Protein AF-A0A4W3ID65-F1 (afdb_monomer)

InterPro domains:
  IPR000643 Iodothyronine deiodinase [PF00837] (9-124)
  IPR000643 Iodothyronine deiodinase [PTHR11781] (5-124)

Nearest PDB structures (foldseek):
  2e02-assembly1_A  TM=2.165E-01  e=4.910E+00  Saccharomyces cerevisiae
  2dzz-assembly1_A  TM=2.171E-01  e=5.221E+00  Saccharomyces cerevisiae
  2dzy-assembly1_A  TM=2.168E-01  e=9.660E+00  Saccharomyces cerevisiae

Mean predicted aligned error: 6.83 Å

Solvent-accessible surface area (backbone atoms only — not comparable to full-atom values): 7677 Å² total; per-residue (Å²): 112,69,70,58,53,53,49,52,53,51,44,52,51,52,52,50,49,51,54,51,51,26,53,53,45,43,53,37,47,72,77,38,47,72,59,42,50,54,52,51,52,60,54,29,56,78,68,53,53,67,72,42,92,84,62,52,62,82,79,43,58,66,45,68,38,30,71,67,41,50,49,51,53,48,52,51,52,57,58,57,64,70,69,72,81,55,92,98,51,86,76,79,75,49,80,43,70,51,97,86,73,45,82,44,44,55,63,76,73,54,60,86,90,51,86,78,86,85,85,87,86,70,99,118

Sequence (124 aa):
MWRRVVVYMQTVLLLVCICVRVAVGRVMLTLFPATTRRLELRNGLKTTMTLNPRFRFEDWGPSMFSLSSLRAVTTSIIANSGDRAFPGQPAPDTTLIDLDNTAHTIRSFIRGSRPLVLSFGSCT

Organism: Callorhinchus milii (NCBI:txid7868)

Structure (mmCIF, N/CA/C/O backbone):
data_AF-A0A4W3ID65-F1
#
_entry.id   AF-A0A4W3ID65-F1
#
loop_
_atom_site.group_PDB
_atom_site.id
_atom_site.type_symbol
_atom_site.label_atom_id
_atom_site.label_alt_id
_atom_site.label_comp_id
_atom_site.label_asym_id
_atom_site.label_entity_id
_atom_site.label_seq_id
_atom_site.pdbx_PDB_ins_code
_atom_site.Cartn_x
_atom_site.Cartn_y
_atom_site.Cartn_z
_atom_site.occupancy
_atom_site.B_iso_or_equiv
_atom_site.auth_seq_id
_atom_site.auth_comp_id
_atom_site.auth_asym_id
_atom_site.auth_atom_id
_atom_site.pdbx_PDB_model_num
ATOM 1 N N . MET A 1 1 ? -23.276 -7.686 6.437 1.00 69.12 1 MET A N 1
ATOM 2 C CA . MET A 1 1 ? -22.833 -8.773 5.533 1.00 69.12 1 MET A CA 1
ATOM 3 C C . MET A 1 1 ? -22.500 -8.272 4.126 1.00 69.12 1 MET A C 1
ATOM 5 O O . MET A 1 1 ? -21.342 -8.363 3.747 1.00 69.12 1 MET A O 1
ATOM 9 N N . TRP A 1 2 ? -23.439 -7.647 3.401 1.00 82.88 2 TRP A N 1
ATOM 10 C CA . TRP A 1 2 ? -23.227 -7.144 2.027 1.00 82.88 2 TRP A CA 1
ATOM 11 C C . TRP A 1 2 ? -21.979 -6.260 1.843 1.00 82.88 2 TRP A C 1
ATOM 13 O O . TRP A 1 2 ? -21.173 -6.498 0.952 1.00 82.88 2 TRP A O 1
ATOM 23 N N . ARG A 1 3 ? -21.750 -5.296 2.747 1.00 84.75 3 ARG A N 1
ATOM 24 C CA . ARG A 1 3 ? -20.586 -4.392 2.674 1.00 84.75 3 ARG A CA 1
ATOM 25 C C . ARG A 1 3 ? -19.231 -5.116 2.725 1.00 84.75 3 ARG A C 1
ATOM 27 O O . ARG A 1 3 ? -18.305 -4.688 2.051 1.00 84.75 3 ARG A O 1
ATOM 34 N N . ARG A 1 4 ? -19.122 -6.221 3.475 1.00 82.88 4 ARG A N 1
ATOM 35 C CA . ARG A 1 4 ? -17.897 -7.041 3.529 1.00 82.88 4 ARG A CA 1
ATOM 36 C C . ARG A 1 4 ? -17.676 -7.790 2.220 1.00 82.88 4 ARG A C 1
ATOM 38 O O . ARG A 1 4 ? -16.573 -7.766 1.697 1.00 82.88 4 ARG A O 1
ATOM 45 N N . VAL A 1 5 ? -18.734 -8.389 1.670 1.00 87.56 5 VAL A N 1
ATOM 46 C CA . VAL A 1 5 ? -18.677 -9.086 0.374 1.00 87.56 5 VAL A CA 1
ATOM 47 C C . VAL A 1 5 ? -18.205 -8.137 -0.725 1.00 87.56 5 VAL A C 1
ATOM 49 O O . VAL A 1 5 ? -17.316 -8.492 -1.489 1.00 87.56 5 VAL A O 1
ATOM 52 N N . VAL A 1 6 ? -18.723 -6.905 -0.755 1.00 90.00 6 VAL A N 1
ATOM 53 C CA . VAL A 1 6 ? -18.279 -5.881 -1.713 1.00 90.00 6 VAL A CA 1
ATOM 54 C C . VAL A 1 6 ? -16.789 -5.569 -1.557 1.00 90.00 6 VAL A C 1
ATOM 56 O O . VAL A 1 6 ? -16.089 -5.512 -2.563 1.00 90.00 6 VAL A O 1
ATOM 59 N N . VAL A 1 7 ? -16.282 -5.412 -0.328 1.00 89.69 7 VAL A N 1
ATOM 60 C CA . VAL A 1 7 ? -14.846 -5.173 -0.101 1.00 89.69 7 VAL A CA 1
ATOM 61 C C . VAL A 1 7 ? -14.006 -6.351 -0.579 1.00 89.69 7 VAL A C 1
ATOM 63 O O . VAL A 1 7 ? -13.056 -6.131 -1.317 1.00 89.69 7 VAL A O 1
ATOM 66 N N . TYR A 1 8 ? -14.379 -7.591 -0.254 1.00 90.25 8 TYR A N 1
ATOM 67 C CA . TYR A 1 8 ? -13.634 -8.761 -0.726 1.00 90.25 8 TYR A CA 1
ATOM 68 C C . TYR A 1 8 ? -13.663 -8.897 -2.252 1.00 90.25 8 TYR A C 1
ATOM 70 O O . TYR A 1 8 ? -12.627 -9.163 -2.854 1.00 90.25 8 TYR A O 1
ATOM 78 N N . MET A 1 9 ? -14.806 -8.642 -2.897 1.00 93.44 9 MET A N 1
ATOM 79 C CA . MET A 1 9 ? -14.908 -8.622 -4.361 1.00 93.44 9 MET A CA 1
ATOM 80 C C . MET A 1 9 ? -14.019 -7.535 -4.976 1.00 93.44 9 MET A C 1
ATOM 82 O O . MET A 1 9 ? -13.330 -7.791 -5.961 1.00 93.44 9 MET A O 1
ATOM 86 N N . GLN A 1 10 ? -13.982 -6.339 -4.379 1.00 93.00 10 GLN A N 1
ATOM 87 C CA . GLN A 1 10 ? -13.073 -5.267 -4.793 1.00 93.00 10 GLN A CA 1
ATOM 88 C C . GLN A 1 10 ? -11.607 -5.670 -4.617 1.00 93.00 10 GLN A C 1
ATOM 90 O O . GLN A 1 1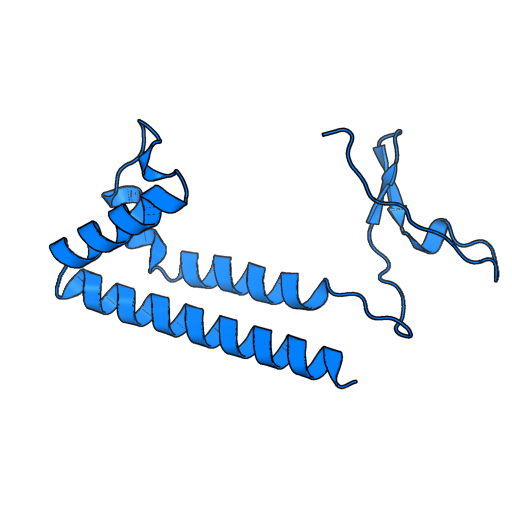0 ? -10.807 -5.449 -5.520 1.00 93.00 10 GLN A O 1
ATOM 95 N N . THR A 1 11 ? -11.248 -6.292 -3.493 1.00 93.81 11 THR A N 1
ATOM 96 C CA . THR A 1 11 ? -9.893 -6.790 -3.239 1.00 93.81 11 THR A CA 1
ATOM 97 C C . THR A 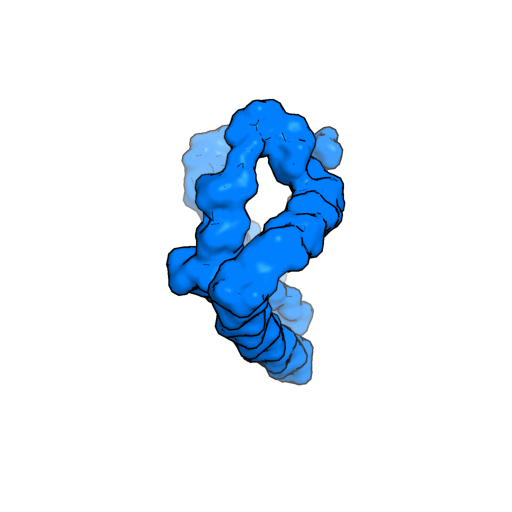1 11 ? -9.486 -7.824 -4.282 1.00 93.81 11 THR A C 1
ATOM 99 O O . THR A 1 11 ? -8.432 -7.675 -4.892 1.00 93.81 11 THR A O 1
ATOM 102 N N . VAL A 1 12 ? -10.329 -8.825 -4.557 1.00 95.38 12 VAL A N 1
ATOM 103 C CA . VAL A 1 12 ? -10.065 -9.839 -5.591 1.00 95.38 12 VAL A CA 1
ATOM 104 C C . VAL A 1 12 ? -9.904 -9.190 -6.965 1.00 95.38 12 VAL A C 1
ATOM 106 O O . VAL A 1 12 ? -8.946 -9.494 -7.671 1.00 95.38 12 VAL A O 1
ATOM 109 N N . LEU A 1 13 ? -10.778 -8.248 -7.330 1.00 96.44 13 LEU A N 1
ATOM 110 C CA . LEU A 1 13 ? -10.665 -7.516 -8.590 1.00 96.44 13 LEU A CA 1
ATOM 111 C C . LEU A 1 13 ? -9.336 -6.750 -8.688 1.00 96.44 13 LEU A C 1
ATOM 113 O O . LEU A 1 13 ? -8.666 -6.820 -9.714 1.00 96.44 13 LEU A O 1
ATOM 117 N N . LEU A 1 14 ? -8.921 -6.054 -7.625 1.00 95.75 14 LEU A N 1
ATOM 118 C CA . LEU A 1 14 ? -7.643 -5.338 -7.585 1.00 95.75 14 LEU A CA 1
ATOM 119 C C . LEU A 1 14 ? -6.445 -6.288 -7.718 1.00 95.75 14 LEU A C 1
ATOM 121 O O . LEU A 1 14 ? -5.497 -5.963 -8.433 1.00 95.75 14 LEU A O 1
ATOM 125 N N . LEU A 1 15 ? -6.505 -7.464 -7.083 1.00 96.06 15 LEU A N 1
ATOM 126 C CA . LEU A 1 15 ? -5.488 -8.510 -7.209 1.00 96.06 15 LEU A CA 1
ATOM 127 C C . LEU A 1 15 ? -5.383 -9.032 -8.649 1.00 96.06 15 LEU A C 1
ATOM 129 O O . LEU A 1 15 ? -4.285 -9.157 -9.189 1.00 96.06 15 LEU A O 1
ATOM 133 N N . VAL A 1 16 ? -6.514 -9.271 -9.315 1.00 97.00 16 VAL A N 1
ATOM 134 C CA . VAL A 1 16 ? -6.525 -9.661 -10.733 1.00 97.00 16 VAL A CA 1
ATOM 135 C C . VAL A 1 16 ? -5.943 -8.545 -11.604 1.00 97.00 16 VAL A C 1
ATOM 137 O O . VAL A 1 16 ? -5.065 -8.799 -12.429 1.00 97.00 16 VAL A O 1
ATOM 140 N N . CYS A 1 17 ? -6.363 -7.297 -11.388 1.00 96.19 17 CYS A N 1
ATOM 141 C CA . CYS A 1 17 ? -5.874 -6.142 -12.139 1.00 96.19 17 CYS A CA 1
ATOM 142 C C . CYS A 1 17 ? -4.357 -5.955 -12.016 1.00 96.19 17 CYS A C 1
ATOM 144 O O . CYS A 1 17 ? -3.704 -5.671 -13.023 1.00 96.19 17 CYS A O 1
ATOM 146 N N . ILE A 1 18 ? -3.771 -6.123 -10.823 1.00 95.25 18 ILE A N 1
ATOM 147 C CA . ILE A 1 18 ? -2.318 -5.979 -10.658 1.00 95.25 18 ILE A CA 1
ATOM 148 C C . ILE A 1 18 ? -1.554 -7.121 -11.339 1.00 95.25 18 ILE A C 1
ATOM 150 O O . ILE A 1 18 ? -0.553 -6.854 -12.005 1.00 95.25 18 ILE A O 1
ATOM 154 N N . CYS A 1 19 ? -2.053 -8.360 -11.272 1.00 95.56 19 CYS A N 1
ATOM 155 C CA . CYS A 1 19 ? -1.475 -9.493 -11.998 1.00 95.56 19 CYS A CA 1
ATOM 156 C C . CYS A 1 19 ? -1.479 -9.249 -13.513 1.00 95.56 19 CYS A C 1
ATOM 158 O O . CYS A 1 19 ? -0.443 -9.385 -14.168 1.00 95.56 19 CYS A O 1
ATOM 160 N N . VAL A 1 20 ? -2.620 -8.819 -14.064 1.00 96.31 20 VAL A N 1
ATOM 161 C CA . VAL A 1 20 ? -2.757 -8.487 -15.490 1.00 96.31 20 VAL A CA 1
ATOM 162 C C . VAL A 1 20 ? -1.828 -7.335 -15.871 1.00 96.31 20 VAL A C 1
ATOM 164 O O . VAL A 1 20 ? -1.108 -7.439 -16.862 1.00 96.31 20 VAL A O 1
ATOM 167 N N . ARG A 1 21 ? -1.776 -6.258 -15.075 1.00 92.56 21 ARG A N 1
ATOM 168 C CA . ARG A 1 21 ? -0.889 -5.109 -15.321 1.00 92.56 21 ARG A CA 1
ATOM 169 C C . ARG A 1 21 ? 0.578 -5.534 -15.393 1.00 92.56 21 ARG A C 1
ATOM 171 O O . ARG A 1 21 ? 1.294 -5.084 -16.283 1.00 92.56 21 ARG A O 1
ATOM 178 N N . VAL A 1 22 ? 1.024 -6.385 -14.471 1.00 93.81 22 VAL A N 1
ATOM 179 C CA . VAL A 1 22 ? 2.404 -6.886 -14.433 1.00 93.81 22 VAL A CA 1
ATOM 180 C C . VAL A 1 22 ? 2.707 -7.759 -15.651 1.00 93.81 22 VAL A C 1
ATOM 182 O O . VAL A 1 22 ? 3.729 -7.548 -16.303 1.00 93.81 22 VAL A O 1
ATOM 185 N N . ALA A 1 23 ? 1.806 -8.679 -16.010 1.00 94.31 23 ALA A N 1
ATOM 186 C CA . ALA A 1 23 ? 1.971 -9.547 -17.174 1.00 94.31 23 ALA A CA 1
ATOM 187 C C . ALA A 1 23 ? 2.007 -8.754 -18.492 1.00 94.31 23 ALA A C 1
ATOM 189 O O . ALA A 1 23 ? 2.953 -8.881 -19.270 1.00 94.31 23 ALA A O 1
ATOM 190 N N . VAL A 1 24 ? 1.021 -7.880 -18.719 1.00 93.69 24 VAL A N 1
ATOM 191 C CA . VAL A 1 24 ? 0.944 -7.031 -19.919 1.00 93.69 24 VAL A CA 1
ATOM 192 C C . VAL A 1 24 ? 2.140 -6.089 -19.993 1.00 93.69 24 VAL A C 1
ATOM 194 O O . VAL A 1 24 ? 2.753 -5.956 -21.049 1.00 93.69 24 VAL A O 1
ATOM 197 N N . GLY A 1 25 ? 2.516 -5.469 -18.874 1.00 92.00 25 GLY A N 1
ATOM 198 C CA . GLY A 1 25 ? 3.673 -4.583 -18.816 1.00 92.00 25 GLY A CA 1
ATOM 199 C C . GLY A 1 25 ? 4.984 -5.298 -19.134 1.00 92.00 25 GLY A C 1
ATOM 200 O O . GLY A 1 25 ? 5.805 -4.751 -19.867 1.00 92.00 25 GLY A O 1
ATOM 201 N N . ARG A 1 26 ? 5.159 -6.546 -18.674 1.00 92.31 26 ARG A N 1
ATOM 202 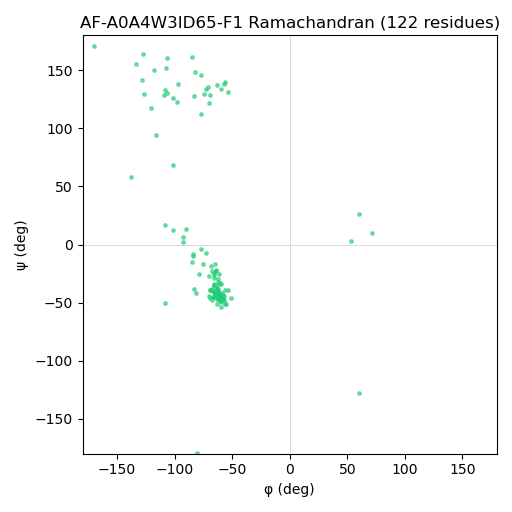C CA . ARG 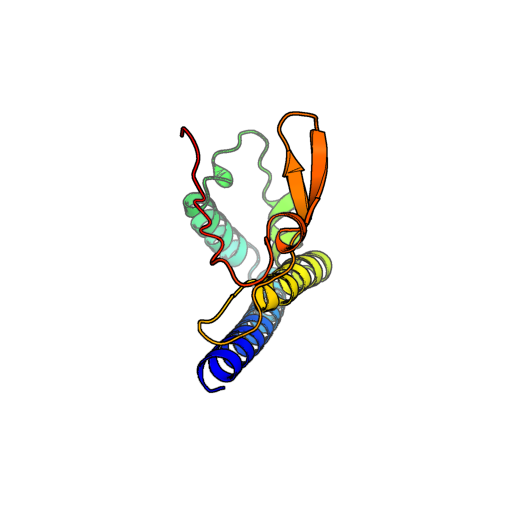A 1 26 ? 6.310 -7.383 -19.048 1.00 92.31 26 ARG A CA 1
ATOM 203 C C . ARG A 1 26 ? 6.359 -7.667 -20.543 1.00 92.31 26 ARG A C 1
ATOM 205 O O . ARG A 1 26 ? 7.411 -7.474 -21.139 1.00 92.31 26 ARG A O 1
ATOM 212 N N . VAL A 1 27 ? 5.239 -8.073 -21.140 1.00 93.75 27 VAL A N 1
ATOM 213 C CA . VAL A 1 27 ? 5.148 -8.340 -22.585 1.00 93.75 27 VAL A CA 1
ATOM 214 C C . VAL A 1 27 ? 5.392 -7.070 -23.403 1.00 93.75 27 VAL A C 1
ATOM 216 O O . VAL A 1 27 ? 6.108 -7.092 -24.398 1.00 93.75 27 VAL A O 1
ATOM 219 N N . MET A 1 28 ? 4.846 -5.928 -22.985 1.00 91.50 28 MET A N 1
ATOM 220 C CA . MET A 1 28 ? 5.093 -4.668 -23.685 1.00 91.50 28 MET A CA 1
ATOM 221 C C . MET A 1 28 ? 6.549 -4.215 -23.563 1.00 91.50 28 MET A C 1
ATOM 223 O O . MET A 1 28 ? 7.109 -3.732 -24.542 1.00 91.50 28 MET A O 1
ATOM 227 N N . LEU A 1 29 ? 7.181 -4.402 -22.402 1.00 90.06 29 LEU A N 1
ATOM 228 C CA . LEU A 1 29 ? 8.581 -4.035 -22.201 1.00 90.06 29 LEU A CA 1
ATOM 229 C C . LEU A 1 29 ? 9.534 -4.888 -23.054 1.00 90.06 29 LEU A C 1
ATOM 231 O O . LEU A 1 29 ? 10.582 -4.386 -23.450 1.00 90.06 29 LEU A O 1
ATOM 235 N N . THR A 1 30 ? 9.172 -6.136 -23.375 1.00 89.31 30 THR A N 1
ATOM 236 C CA . THR A 1 30 ? 9.956 -6.990 -24.281 1.00 89.31 30 THR A CA 1
ATOM 237 C C . THR A 1 30 ? 9.693 -6.693 -25.758 1.00 89.31 30 THR A C 1
ATOM 239 O O . THR A 1 30 ? 10.644 -6.649 -26.532 1.00 89.31 30 THR A O 1
ATOM 242 N N . LEU A 1 31 ? 8.437 -6.470 -26.159 1.00 94.12 31 LEU A N 1
ATOM 243 C CA . LEU A 1 31 ? 8.070 -6.258 -27.568 1.00 94.12 31 LEU A CA 1
ATOM 244 C C . LEU A 1 31 ? 8.275 -4.812 -28.046 1.00 94.12 31 LEU A C 1
ATOM 246 O O . LEU A 1 31 ? 8.680 -4.583 -29.182 1.00 94.12 31 LEU A O 1
ATOM 250 N N . PHE A 1 32 ? 7.987 -3.826 -27.192 1.00 93.94 32 PHE A N 1
ATOM 251 C CA . PHE A 1 32 ? 7.951 -2.402 -27.542 1.00 93.94 32 PHE A CA 1
ATOM 252 C C . PHE A 1 32 ? 8.609 -1.517 -26.463 1.00 93.94 32 PHE A C 1
ATOM 254 O O . PHE A 1 32 ? 7.976 -0.583 -25.953 1.00 93.94 32 PHE A O 1
ATOM 261 N N . PRO A 1 33 ? 9.895 -1.741 -26.129 1.00 89.69 33 PRO A N 1
ATOM 262 C CA . PRO A 1 33 ? 10.556 -1.100 -24.988 1.00 89.69 33 PRO A CA 1
ATOM 263 C C . PRO A 1 33 ? 10.514 0.435 -25.031 1.00 89.69 33 PRO A C 1
ATOM 265 O O . PRO A 1 33 ? 10.288 1.083 -24.007 1.00 89.69 33 PRO A O 1
ATOM 268 N N . ALA A 1 34 ? 10.678 1.036 -26.215 1.00 91.56 34 ALA A N 1
ATOM 269 C CA . ALA A 1 34 ? 10.644 2.490 -26.389 1.00 91.56 34 ALA A CA 1
ATOM 270 C C . ALA A 1 34 ? 9.258 3.087 -26.079 1.00 91.56 34 ALA A C 1
ATOM 272 O O . ALA A 1 34 ? 9.147 4.113 -25.400 1.00 91.56 34 ALA A O 1
ATOM 273 N N . THR A 1 35 ? 8.194 2.421 -26.529 1.00 90.88 35 THR A N 1
ATOM 274 C CA . THR A 1 35 ? 6.810 2.852 -26.302 1.00 90.88 35 THR A CA 1
ATOM 275 C C . THR A 1 35 ? 6.430 2.701 -24.835 1.00 90.88 35 THR A C 1
ATOM 277 O O . THR A 1 35 ? 5.903 3.642 -24.238 1.00 90.88 35 THR A O 1
ATOM 280 N N . THR A 1 36 ? 6.754 1.560 -24.222 1.00 90.06 36 THR A N 1
ATOM 281 C CA . THR A 1 36 ? 6.498 1.309 -22.797 1.00 90.06 36 THR A CA 1
ATOM 282 C C . THR A 1 36 ? 7.212 2.326 -21.921 1.00 90.06 36 THR A C 1
ATOM 284 O O . THR A 1 36 ? 6.589 2.914 -21.039 1.00 90.06 36 THR A O 1
ATOM 287 N N . ARG A 1 37 ? 8.487 2.616 -22.211 1.00 90.50 37 ARG A N 1
ATOM 288 C CA . ARG A 1 37 ? 9.251 3.654 -21.511 1.00 90.50 37 ARG A CA 1
ATOM 289 C C . ARG A 1 37 ? 8.567 5.013 -21.590 1.00 90.50 37 ARG A C 1
ATOM 291 O O . ARG A 1 37 ? 8.399 5.672 -20.568 1.00 90.50 37 ARG A O 1
ATOM 298 N N . ARG A 1 38 ? 8.133 5.430 -22.782 1.00 90.69 38 ARG A N 1
ATOM 299 C CA . ARG A 1 38 ? 7.446 6.716 -22.973 1.00 90.69 38 ARG A CA 1
ATOM 300 C C . ARG A 1 38 ? 6.139 6.796 -22.180 1.00 90.69 38 ARG A C 1
ATOM 302 O O . ARG A 1 38 ? 5.860 7.832 -21.577 1.00 90.69 38 ARG A O 1
ATOM 309 N N . LEU A 1 39 ? 5.345 5.725 -22.175 1.00 88.94 39 LEU A N 1
ATOM 310 C CA . LEU A 1 39 ? 4.077 5.667 -21.443 1.00 88.94 39 LEU A CA 1
ATOM 311 C C . LEU A 1 39 ? 4.288 5.704 -19.926 1.00 88.94 39 LEU A C 1
ATOM 313 O O . LEU A 1 39 ? 3.623 6.478 -19.239 1.00 88.94 39 LEU A O 1
ATOM 317 N N . GLU A 1 40 ? 5.237 4.928 -19.407 1.00 87.62 40 GLU A N 1
ATOM 318 C CA . GLU A 1 40 ? 5.535 4.895 -17.974 1.00 87.62 40 GLU A CA 1
ATOM 319 C C . GLU A 1 40 ? 6.133 6.215 -17.477 1.00 87.62 40 GLU A C 1
ATOM 321 O O . GLU A 1 40 ? 5.713 6.717 -16.439 1.00 87.62 40 GLU A O 1
ATOM 326 N N . LEU A 1 41 ? 7.020 6.855 -18.247 1.00 88.81 41 LEU A N 1
ATOM 327 C CA . LEU A 1 41 ? 7.516 8.198 -17.921 1.00 88.81 41 LEU A CA 1
ATOM 328 C C . LEU A 1 41 ? 6.385 9.233 -17.900 1.00 88.81 41 LEU A C 1
ATOM 330 O O . LEU A 1 41 ? 6.315 10.060 -16.993 1.00 88.81 41 LEU A O 1
ATOM 334 N N . ARG A 1 42 ? 5.452 9.159 -18.858 1.00 89.06 42 ARG A N 1
ATOM 335 C CA . ARG A 1 42 ? 4.277 10.040 -18.874 1.00 89.06 42 ARG A CA 1
ATOM 336 C C . ARG A 1 42 ? 3.378 9.815 -17.658 1.00 89.06 42 ARG A C 1
ATOM 338 O O . ARG A 1 42 ? 2.826 10.775 -17.127 1.00 89.06 42 ARG A O 1
ATOM 345 N N . ASN A 1 43 ? 3.228 8.570 -17.215 1.00 85.00 43 ASN A N 1
ATOM 346 C CA . ASN A 1 43 ? 2.495 8.252 -15.992 1.00 85.00 43 ASN A CA 1
ATOM 347 C C . ASN A 1 43 ? 3.235 8.739 -14.738 1.00 85.00 43 ASN A C 1
ATOM 349 O O . ASN A 1 43 ? 2.593 9.278 -13.841 1.00 85.00 43 ASN A O 1
ATOM 353 N N . GLY A 1 44 ? 4.564 8.626 -14.700 1.00 83.50 44 GLY A N 1
ATOM 354 C CA . GLY A 1 44 ? 5.405 9.082 -13.590 1.00 83.50 44 GLY A CA 1
ATOM 355 C C . GLY A 1 44 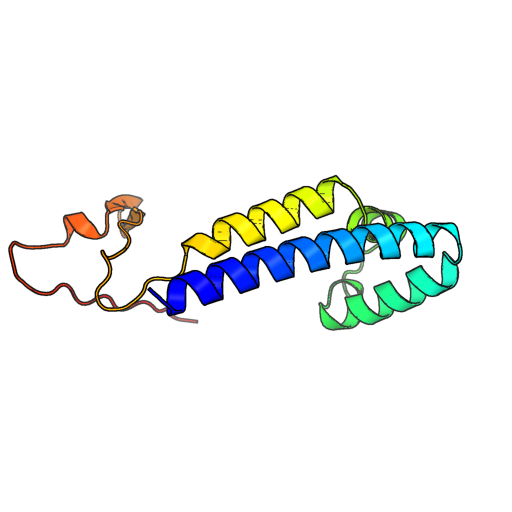? 5.388 10.599 -13.360 1.00 83.50 44 GLY A C 1
ATOM 356 O O . GLY A 1 44 ? 5.601 11.045 -12.235 1.00 83.50 44 GLY A O 1
ATOM 357 N N . LEU A 1 45 ? 5.043 11.396 -14.380 1.00 86.06 45 LEU A N 1
ATOM 358 C CA . LEU A 1 45 ? 4.799 12.836 -14.211 1.00 86.06 45 LEU A CA 1
ATOM 359 C C . LEU A 1 45 ? 3.614 13.117 -13.278 1.00 86.06 45 LEU A C 1
ATOM 361 O O . LEU A 1 45 ? 3.634 14.104 -12.548 1.00 86.06 45 LEU A O 1
ATOM 365 N N . LYS A 1 46 ? 2.600 12.239 -13.255 1.00 86.62 46 LYS A N 1
ATOM 366 C CA . LYS A 1 46 ? 1.435 12.387 -12.364 1.00 86.62 46 LYS A CA 1
ATOM 367 C C . LYS A 1 46 ? 1.789 12.156 -10.899 1.00 86.62 46 LYS A C 1
ATOM 369 O O . LYS A 1 46 ? 1.114 12.681 -10.025 1.00 86.62 46 LYS A O 1
ATOM 374 N N . THR A 1 47 ? 2.820 11.358 -10.634 1.00 79.81 47 THR A N 1
ATOM 375 C CA . THR A 1 47 ? 3.261 10.997 -9.281 1.00 79.81 47 THR A CA 1
ATOM 376 C C . THR A 1 47 ? 4.481 11.797 -8.834 1.00 79.81 47 THR A C 1
ATOM 378 O O . THR A 1 47 ? 5.134 11.381 -7.885 1.00 79.81 47 THR A O 1
ATOM 381 N N . THR A 1 48 ? 4.830 12.871 -9.564 1.00 83.25 48 THR A N 1
ATOM 382 C CA . THR A 1 48 ? 6.021 13.736 -9.387 1.00 83.25 48 THR A CA 1
ATOM 383 C C . THR A 1 48 ? 7.371 13.012 -9.350 1.00 83.25 48 THR A C 1
ATOM 385 O O . THR A 1 48 ? 8.419 13.639 -9.240 1.00 83.25 48 THR A O 1
ATOM 388 N N . MET A 1 49 ? 7.385 11.696 -9.531 1.00 81.62 49 MET A N 1
ATOM 389 C CA . MET A 1 49 ? 8.566 10.857 -9.386 1.00 81.62 49 MET A CA 1
ATOM 390 C C . MET A 1 49 ? 9.624 11.166 -10.450 1.00 81.62 49 MET A C 1
ATOM 392 O O . MET A 1 49 ? 10.817 11.144 -10.162 1.00 81.62 49 MET A O 1
ATOM 396 N N . THR A 1 50 ? 9.196 11.524 -11.662 1.00 81.94 50 THR A N 1
ATOM 397 C CA . THR A 1 50 ? 10.098 11.943 -12.747 1.00 81.94 50 THR A CA 1
ATOM 398 C C . THR A 1 50 ? 10.697 13.335 -12.536 1.00 81.94 50 THR A C 1
ATOM 400 O O . THR A 1 50 ? 11.548 13.738 -13.320 1.00 81.94 50 THR A O 1
ATOM 403 N N . LEU A 1 51 ? 10.261 14.080 -11.510 1.00 84.56 51 LEU A N 1
ATOM 404 C CA . LEU A 1 51 ? 10.869 15.358 -11.119 1.00 84.56 51 LEU A CA 1
ATOM 405 C C . LEU A 1 51 ? 12.086 15.166 -10.203 1.00 84.56 51 LEU A C 1
ATOM 407 O O . LEU A 1 51 ? 12.805 16.125 -9.934 1.00 84.56 51 LEU A O 1
ATOM 411 N N . ASN A 1 52 ? 12.333 13.948 -9.711 1.00 86.25 52 ASN A N 1
ATOM 412 C CA . ASN A 1 52 ? 13.498 13.665 -8.883 1.00 86.25 52 ASN A CA 1
ATOM 413 C C . ASN A 1 52 ? 14.782 13.728 -9.740 1.00 86.25 52 ASN A C 1
ATOM 415 O O . ASN A 1 52 ? 14.920 12.937 -10.673 1.00 86.25 52 ASN A O 1
ATOM 419 N N . PRO A 1 53 ? 15.763 14.592 -9.415 1.00 86.12 53 PRO A N 1
ATOM 420 C CA . PRO A 1 53 ? 16.997 14.733 -10.195 1.00 86.12 53 PRO A CA 1
ATOM 421 C C . PRO A 1 53 ? 17.884 13.478 -10.190 1.00 86.12 53 PRO A C 1
ATOM 423 O O . PRO A 1 53 ? 18.757 13.341 -11.041 1.00 86.12 53 PRO A O 1
ATOM 426 N N . ARG A 1 54 ? 17.670 12.544 -9.253 1.00 88.06 54 ARG A N 1
ATOM 427 C CA . ARG A 1 54 ? 18.352 11.238 -9.211 1.00 88.06 54 ARG A CA 1
ATOM 428 C C . ARG A 1 54 ? 17.574 10.128 -9.923 1.00 88.06 54 ARG A C 1
ATOM 430 O O . ARG A 1 54 ? 17.991 8.975 -9.880 1.00 88.06 54 ARG A O 1
ATOM 437 N N . PHE A 1 55 ? 16.431 10.440 -10.531 1.00 88.12 55 PHE A N 1
ATOM 438 C CA . PHE A 1 55 ? 15.596 9.445 -11.190 1.00 88.12 55 PHE A CA 1
ATOM 439 C C . PHE A 1 55 ? 16.268 8.900 -12.455 1.00 88.12 55 PHE A C 1
ATOM 441 O O . PHE A 1 55 ? 16.646 9.649 -13.355 1.00 88.12 55 PHE A O 1
ATOM 448 N N . ARG A 1 56 ? 16.344 7.571 -12.551 1.00 87.94 56 ARG A N 1
ATOM 449 C CA . ARG A 1 56 ? 16.758 6.848 -13.755 1.00 87.94 56 ARG A CA 1
ATOM 450 C C . ARG A 1 56 ? 15.690 5.825 -14.102 1.00 87.94 56 ARG A C 1
ATOM 452 O O . ARG A 1 56 ? 15.255 5.052 -13.251 1.00 87.94 56 ARG A O 1
ATOM 459 N N . PHE A 1 57 ? 15.254 5.822 -15.360 1.00 85.44 57 PHE A N 1
ATOM 460 C CA . PHE A 1 57 ? 14.199 4.909 -15.796 1.00 85.44 57 PHE A CA 1
ATOM 461 C C . PHE A 1 57 ? 14.655 3.450 -15.723 1.00 85.44 57 PHE A C 1
ATOM 463 O O . PHE A 1 57 ? 13.854 2.579 -15.417 1.00 85.44 57 PHE A O 1
ATOM 470 N N . GLU A 1 58 ? 15.926 3.179 -15.995 1.00 86.75 58 GLU A N 1
ATOM 471 C CA . GLU A 1 58 ? 16.501 1.835 -16.008 1.00 86.75 58 GLU A CA 1
ATOM 472 C C . GLU A 1 58 ? 16.437 1.168 -14.627 1.00 86.75 58 GLU A C 1
ATOM 474 O O . GLU A 1 58 ? 16.167 -0.029 -14.544 1.00 86.75 58 GLU A O 1
ATOM 479 N N . ASP A 1 59 ? 16.583 1.956 -13.560 1.00 84.00 59 ASP A N 1
ATOM 480 C CA . ASP A 1 59 ? 16.534 1.472 -12.177 1.00 84.00 59 ASP A CA 1
ATOM 481 C C . ASP A 1 59 ? 15.087 1.245 -11.700 1.00 84.00 59 ASP A C 1
ATOM 483 O O . ASP A 1 59 ? 14.826 0.425 -10.820 1.00 84.00 59 ASP A O 1
ATOM 487 N N . TRP A 1 60 ? 14.119 1.951 -12.296 1.00 83.50 60 TRP A N 1
ATOM 488 C CA . TRP A 1 60 ? 12.728 1.968 -11.841 1.00 83.50 60 TRP A CA 1
ATOM 489 C C . TRP A 1 60 ? 11.751 1.215 -12.759 1.00 83.50 60 TRP A C 1
ATOM 491 O O . TRP A 1 60 ? 10.986 0.369 -12.298 1.00 83.50 60 TRP A O 1
ATOM 501 N N . GLY A 1 61 ? 11.755 1.483 -14.063 1.00 83.06 61 GLY A N 1
ATOM 502 C CA . GLY A 1 61 ? 10.765 0.995 -15.031 1.00 83.06 61 GLY A CA 1
ATOM 503 C C . GLY A 1 61 ? 10.631 -0.533 -15.071 1.00 83.06 61 GLY A C 1
ATOM 504 O O . GLY A 1 61 ? 9.522 -1.044 -14.906 1.00 83.06 61 GLY A O 1
ATOM 505 N N . PRO A 1 62 ? 11.732 -1.298 -15.208 1.00 83.25 62 PRO A N 1
ATOM 506 C CA . PRO A 1 62 ? 11.691 -2.761 -15.141 1.00 83.25 62 P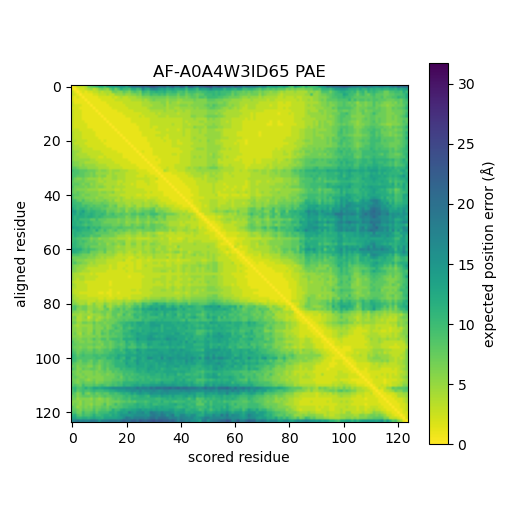RO A CA 1
ATOM 507 C C . PRO A 1 62 ? 11.212 -3.298 -13.784 1.00 83.25 62 PRO A C 1
ATOM 509 O O . PRO A 1 62 ? 10.596 -4.371 -13.718 1.00 83.25 62 PRO A O 1
ATOM 512 N N . SER A 1 63 ? 11.465 -2.552 -12.700 1.00 86.19 63 SER A N 1
ATOM 513 C CA . SER A 1 63 ? 11.016 -2.926 -11.359 1.00 86.19 63 SER A CA 1
ATOM 514 C C . SER A 1 63 ? 9.489 -2.888 -11.258 1.00 86.19 63 SER A C 1
ATOM 516 O O . SER A 1 63 ? 8.916 -3.796 -10.663 1.00 86.19 63 SER A O 1
ATOM 518 N N . MET A 1 64 ? 8.796 -1.956 -11.923 1.00 85.25 64 MET A N 1
ATOM 519 C CA . MET A 1 64 ? 7.329 -1.809 -11.853 1.00 85.25 64 MET A CA 1
ATOM 520 C C . MET A 1 64 ? 6.548 -3.031 -12.342 1.00 85.25 64 MET A C 1
ATOM 522 O O . MET A 1 64 ? 5.425 -3.268 -11.901 1.00 85.25 64 MET A O 1
ATOM 526 N N . PHE A 1 65 ? 7.150 -3.830 -13.221 1.00 90.56 65 PHE A N 1
ATOM 527 C CA . PHE A 1 65 ? 6.548 -5.049 -13.756 1.00 90.56 65 PHE A CA 1
ATOM 528 C C . PHE A 1 65 ? 7.211 -6.316 -13.210 1.00 90.56 65 PHE A C 1
ATOM 530 O O . PHE A 1 65 ? 7.104 -7.382 -13.802 1.00 90.56 65 PHE A O 1
ATOM 537 N N . SER A 1 66 ? 7.972 -6.231 -12.123 1.00 91.06 66 SER A N 1
ATOM 538 C CA . SER A 1 66 ? 8.639 -7.386 -11.515 1.00 91.06 66 SER A CA 1
ATOM 539 C C . SER A 1 66 ? 7.749 -8.168 -10.550 1.00 91.06 66 SER A C 1
ATOM 541 O O . SER A 1 66 ? 6.755 -7.660 -10.031 1.00 91.06 66 SER A O 1
ATOM 543 N N . LEU A 1 67 ? 8.153 -9.410 -10.268 1.00 92.25 67 LEU A N 1
ATOM 544 C CA . LEU A 1 67 ? 7.544 -10.237 -9.224 1.00 92.25 67 LEU A CA 1
ATOM 545 C C . LEU A 1 67 ? 7.676 -9.596 -7.835 1.00 92.25 67 LEU A C 1
ATOM 547 O O . LEU A 1 67 ? 6.766 -9.734 -7.021 1.00 92.25 67 LEU A O 1
ATOM 551 N N . SER A 1 68 ? 8.767 -8.872 -7.563 1.00 91.31 68 SER A N 1
ATOM 552 C CA . SER A 1 68 ? 8.928 -8.143 -6.301 1.00 91.31 68 SER A CA 1
ATOM 553 C C . SER A 1 68 ? 7.900 -7.020 -6.172 1.00 91.31 68 SER A C 1
ATOM 555 O O . SER A 1 68 ? 7.260 -6.915 -5.127 1.00 91.31 68 SER A O 1
ATOM 557 N N . SER A 1 69 ? 7.651 -6.255 -7.237 1.00 90.31 69 SER A N 1
ATOM 558 C CA . SER A 1 69 ? 6.584 -5.243 -7.247 1.00 90.31 69 SER A CA 1
ATOM 559 C C . SER A 1 69 ? 5.192 -5.854 -7.141 1.00 90.31 69 SER A C 1
ATOM 561 O O . SER A 1 69 ? 4.370 -5.358 -6.372 1.00 90.31 69 SER A O 1
ATOM 563 N N . LEU A 1 70 ? 4.930 -6.966 -7.838 1.00 94.81 70 LEU A N 1
ATOM 564 C CA . LEU A 1 70 ? 3.666 -7.692 -7.698 1.00 94.81 70 LEU A CA 1
ATOM 565 C C . LEU A 1 70 ? 3.438 -8.125 -6.247 1.00 94.81 70 LEU A C 1
ATOM 567 O O . LEU A 1 70 ? 2.359 -7.897 -5.700 1.00 94.81 70 LEU A O 1
ATOM 571 N N . ARG A 1 71 ? 4.459 -8.705 -5.605 1.00 95.12 71 ARG A N 1
ATOM 572 C CA . ARG A 1 71 ? 4.403 -9.132 -4.204 1.00 95.12 71 ARG A CA 1
ATOM 573 C C . ARG A 1 71 ? 4.170 -7.953 -3.264 1.00 95.12 71 ARG A C 1
ATOM 575 O O . ARG A 1 71 ? 3.326 -8.064 -2.377 1.00 95.12 71 ARG A O 1
ATOM 582 N N . ALA A 1 72 ? 4.882 -6.844 -3.457 1.00 93.69 72 ALA A N 1
ATOM 583 C CA . ALA A 1 72 ? 4.743 -5.651 -2.628 1.00 93.69 72 ALA A CA 1
ATOM 584 C C . ALA A 1 72 ? 3.310 -5.101 -2.695 1.00 93.69 72 ALA A C 1
ATOM 586 O O . ALA A 1 72 ? 2.639 -4.995 -1.671 1.00 93.69 72 ALA A O 1
ATOM 587 N N . VAL A 1 73 ? 2.800 -4.860 -3.906 1.00 94.00 73 VAL A N 1
ATOM 588 C CA . VAL A 1 73 ? 1.449 -4.315 -4.108 1.00 94.00 73 VAL A CA 1
ATOM 589 C C . VAL A 1 73 ? 0.372 -5.291 -3.629 1.00 94.00 73 VAL A C 1
ATOM 591 O O . VAL A 1 73 ? -0.590 -4.871 -2.994 1.00 94.00 73 VAL A O 1
ATOM 594 N N . THR A 1 74 ? 0.543 -6.594 -3.865 1.00 94.88 74 THR A N 1
ATOM 595 C CA . THR A 1 74 ? -0.377 -7.634 -3.370 1.00 94.88 74 THR A CA 1
ATOM 596 C C . THR A 1 74 ? -0.441 -7.644 -1.846 1.00 94.88 74 THR A C 1
ATOM 598 O O . THR A 1 74 ? -1.532 -7.659 -1.283 1.00 94.88 74 THR A O 1
ATOM 601 N N . THR A 1 75 ? 0.714 -7.572 -1.177 1.00 94.50 75 THR A N 1
ATOM 602 C CA . THR A 1 75 ? 0.789 -7.498 0.290 1.00 94.50 75 THR A CA 1
ATOM 603 C C . THR A 1 75 ? 0.015 -6.289 0.809 1.00 94.50 75 THR A C 1
ATOM 605 O O . THR A 1 75 ? -0.808 -6.435 1.708 1.00 94.50 75 THR A O 1
ATOM 608 N N . SER A 1 76 ? 0.208 -5.117 0.197 1.00 92.69 76 SER A N 1
ATOM 609 C CA . SER A 1 76 ? -0.519 -3.902 0.572 1.00 92.69 76 SER A CA 1
ATOM 610 C C . SER A 1 76 ? -2.025 -4.002 0.307 1.00 92.69 76 SER A C 1
ATOM 612 O O . SER A 1 76 ? -2.816 -3.612 1.157 1.00 92.69 76 SER A O 1
ATOM 614 N N . ILE A 1 77 ? -2.452 -4.551 -0.836 1.00 93.50 77 ILE A N 1
ATOM 615 C CA . ILE A 1 77 ? -3.880 -4.731 -1.155 1.00 93.50 77 ILE A CA 1
ATOM 616 C C . ILE A 1 77 ? -4.559 -5.653 -0.134 1.00 93.50 77 ILE A C 1
ATOM 618 O O . ILE A 1 77 ? -5.669 -5.362 0.316 1.00 93.50 77 ILE A O 1
ATOM 622 N N . ILE A 1 78 ? -3.901 -6.758 0.229 1.00 91.19 78 ILE A N 1
ATOM 623 C CA . ILE A 1 78 ? -4.428 -7.722 1.199 1.00 91.19 78 ILE A CA 1
ATOM 624 C C . ILE A 1 78 ? -4.490 -7.092 2.590 1.00 91.19 78 ILE A C 1
ATOM 626 O O . ILE A 1 78 ? -5.544 -7.161 3.218 1.00 91.19 78 ILE A O 1
ATOM 630 N N . ALA A 1 79 ? -3.416 -6.440 3.045 1.00 88.44 79 ALA A N 1
ATOM 631 C CA . ALA A 1 79 ? -3.391 -5.757 4.339 1.00 88.44 79 ALA A CA 1
ATOM 632 C C . ALA A 1 79 ? -4.536 -4.734 4.445 1.00 88.44 79 ALA A C 1
ATOM 634 O O . ALA A 1 79 ? -5.379 -4.834 5.334 1.00 88.44 79 ALA A O 1
ATOM 635 N N . ASN A 1 80 ? -4.670 -3.864 3.442 1.00 87.75 80 ASN A N 1
ATOM 636 C CA . ASN A 1 80 ? -5.674 -2.799 3.431 1.00 87.75 80 ASN A CA 1
ATOM 637 C C . ASN A 1 80 ? -7.122 -3.313 3.314 1.00 87.75 80 ASN A C 1
ATOM 639 O O . ASN A 1 80 ? -8.073 -2.582 3.600 1.00 87.75 80 ASN A O 1
ATOM 643 N N . SER A 1 81 ? -7.331 -4.559 2.872 1.00 85.12 81 SER A N 1
ATOM 644 C CA . SER A 1 81 ? -8.676 -5.148 2.803 1.00 85.12 81 SER A CA 1
ATOM 645 C C . SER A 1 81 ? -9.307 -5.340 4.188 1.00 85.12 81 SER A C 1
ATOM 647 O O . SER A 1 81 ? -10.534 -5.307 4.310 1.00 85.12 81 SER A O 1
ATOM 649 N N . GLY A 1 82 ? -8.473 -5.492 5.225 1.00 77.56 82 GLY A N 1
ATOM 650 C CA . GLY A 1 82 ? -8.889 -5.664 6.616 1.00 77.56 82 GLY A CA 1
ATOM 651 C C . GLY A 1 82 ? -9.161 -4.359 7.367 1.00 77.56 82 GLY A C 1
ATOM 652 O O . GLY A 1 82 ? -9.828 -4.393 8.399 1.00 77.56 82 GLY A O 1
ATOM 653 N N . ASP A 1 83 ? -8.719 -3.214 6.841 1.00 81.50 83 ASP A N 1
ATOM 654 C CA . ASP A 1 83 ? -8.721 -1.942 7.580 1.00 81.50 83 ASP A CA 1
ATOM 655 C C . ASP A 1 83 ? -10.109 -1.296 7.712 1.00 81.50 83 ASP A C 1
ATOM 657 O O . ASP A 1 83 ? -10.323 -0.410 8.541 1.00 81.50 83 ASP A O 1
ATOM 661 N N . ARG A 1 84 ? -11.098 -1.711 6.908 1.00 83.56 84 ARG A N 1
ATOM 662 C CA . ARG A 1 84 ? -12.434 -1.097 6.965 1.00 83.56 84 ARG A CA 1
ATOM 663 C C . ARG A 1 84 ? -13.237 -1.597 8.164 1.00 83.56 84 ARG A C 1
ATOM 665 O O . ARG A 1 84 ? -13.735 -2.723 8.177 1.00 83.56 84 ARG A O 1
ATOM 672 N N . ALA A 1 85 ? -13.483 -0.699 9.114 1.00 85.38 85 ALA A N 1
ATOM 673 C CA . ALA A 1 85 ? -14.493 -0.878 10.150 1.00 85.38 85 ALA A CA 1
ATOM 674 C C . ALA A 1 85 ? -15.913 -0.627 9.601 1.00 85.38 85 ALA A C 1
ATOM 676 O O . ALA A 1 85 ? -16.128 0.233 8.744 1.00 85.38 85 ALA A O 1
ATOM 677 N N . PHE A 1 86 ? -16.907 -1.363 10.111 1.00 88.12 86 PHE A N 1
ATOM 678 C CA . PHE A 1 86 ? -18.312 -1.220 9.711 1.00 88.12 86 PHE A CA 1
ATOM 679 C C . PHE A 1 86 ? -19.220 -1.038 10.937 1.00 88.12 86 PHE A C 1
ATOM 681 O O . PHE A 1 86 ? -19.024 -1.743 11.929 1.00 88.12 86 PHE A O 1
ATOM 688 N N . PRO A 1 87 ? -20.255 -0.176 10.871 1.00 86.88 87 PRO A N 1
ATOM 689 C CA . PRO A 1 87 ? -21.236 -0.046 11.948 1.00 86.88 87 PRO A CA 1
ATOM 690 C C . PRO A 1 87 ? -21.909 -1.383 12.282 1.00 86.88 87 PRO A C 1
ATOM 692 O O . PRO A 1 87 ? -22.226 -2.168 11.385 1.00 86.88 87 PRO A O 1
ATOM 695 N N . GLY A 1 88 ? -22.127 -1.638 13.575 1.00 87.50 88 GLY A N 1
ATOM 696 C CA . GLY A 1 88 ? -22.725 -2.886 14.063 1.00 87.50 88 GLY A CA 1
ATOM 697 C C . GLY A 1 88 ? -21.813 -4.114 13.956 1.00 87.50 88 GLY A C 1
ATOM 698 O O . GLY A 1 88 ? -22.276 -5.239 14.125 1.00 87.50 88 GLY A O 1
ATOM 699 N N . GLN A 1 89 ? -20.531 -3.936 13.635 1.00 86.12 89 GLN A N 1
ATOM 700 C CA . GLN A 1 89 ? -19.506 -4.973 13.760 1.00 86.12 89 GLN A CA 1
ATO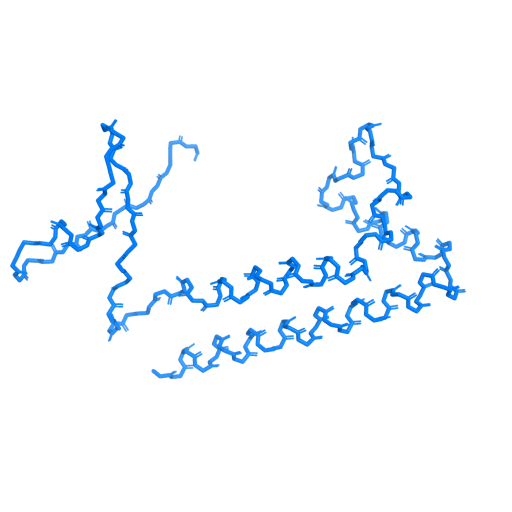M 701 C C . GLN A 1 89 ? -18.589 -4.656 14.947 1.00 86.12 89 GLN A C 1
ATOM 703 O O . GLN A 1 89 ? -18.546 -3.502 15.379 1.00 86.12 89 GLN A O 1
ATOM 708 N N . PRO A 1 90 ? -17.854 -5.651 15.477 1.00 87.56 90 PRO A N 1
ATOM 709 C CA . PRO A 1 90 ? -16.869 -5.402 16.521 1.00 87.56 90 PRO A CA 1
ATOM 710 C C . PRO A 1 90 ? -15.886 -4.309 16.093 1.00 8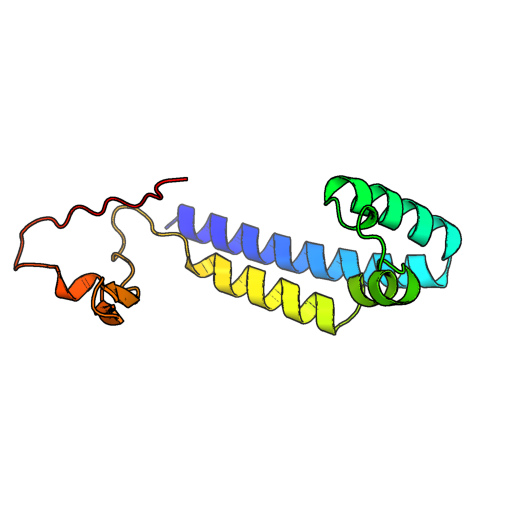7.56 90 PRO A C 1
ATOM 712 O O . PRO A 1 90 ? -15.351 -4.360 14.983 1.00 87.56 90 PRO A O 1
ATOM 715 N N . ALA A 1 91 ? -15.664 -3.327 16.968 1.00 89.56 91 ALA A N 1
ATOM 716 C CA . ALA A 1 91 ? -14.669 -2.291 16.732 1.00 89.56 91 ALA A CA 1
ATOM 717 C C . ALA A 1 91 ? -13.264 -2.928 16.668 1.00 89.56 91 ALA A C 1
ATOM 719 O O . ALA A 1 91 ? -12.976 -3.810 17.491 1.00 89.56 91 ALA A O 1
ATOM 720 N N . PRO A 1 92 ? -12.405 -2.520 15.714 1.00 88.50 92 PRO A N 1
ATOM 721 C CA . PRO A 1 92 ? -11.018 -2.967 15.665 1.00 88.50 92 PRO A CA 1
ATOM 722 C C . PRO A 1 92 ? -10.292 -2.632 16.968 1.00 88.50 92 PRO A C 1
ATOM 724 O O . PRO A 1 92 ? -10.455 -1.542 17.513 1.00 88.50 92 PRO A O 1
ATOM 727 N N . ASP A 1 93 ? -9.485 -3.568 17.455 1.00 91.12 93 ASP A N 1
ATOM 728 C CA . ASP A 1 93 ? -8.678 -3.389 18.661 1.00 91.12 93 ASP A CA 1
ATOM 729 C C . ASP A 1 93 ? -7.234 -3.088 18.266 1.00 91.12 93 ASP A C 1
ATOM 731 O O . ASP A 1 93 ? -6.348 -3.934 18.360 1.00 91.12 93 ASP A O 1
ATOM 735 N N . THR A 1 94 ? -7.031 -1.909 17.681 1.00 89.56 94 THR A N 1
ATOM 736 C CA . THR A 1 94 ? -5.722 -1.489 17.173 1.00 89.56 94 THR A CA 1
ATOM 737 C C . THR A 1 94 ? -4.852 -0.935 18.294 1.00 89.56 94 THR A C 1
ATOM 739 O O . THR A 1 94 ? -5.353 -0.304 19.229 1.00 89.56 94 THR A O 1
ATOM 742 N N . THR A 1 95 ? -3.541 -1.128 18.167 1.00 92.94 95 THR A N 1
ATOM 743 C CA . THR A 1 95 ? -2.552 -0.522 19.061 1.00 92.94 95 THR A CA 1
ATOM 744 C C . THR A 1 95 ? -2.456 0.981 18.808 1.00 92.94 95 THR A C 1
ATOM 746 O O . THR A 1 95 ? -2.400 1.429 17.663 1.00 92.94 95 THR A O 1
ATOM 749 N N . LEU A 1 96 ? -2.422 1.748 19.887 1.00 93.00 96 LEU A N 1
ATOM 750 C CA . LEU A 1 96 ? -2.184 3.181 19.944 1.00 93.00 96 LEU A CA 1
ATOM 751 C C . LEU A 1 96 ? -0.905 3.420 20.746 1.00 93.00 96 LEU A C 1
ATOM 753 O O . LEU A 1 96 ? -0.588 2.648 21.649 1.00 93.00 96 LEU A O 1
ATOM 757 N N . ILE A 1 97 ? -0.190 4.493 20.433 1.00 94.62 97 ILE A N 1
ATOM 758 C CA . ILE A 1 97 ? 0.942 4.964 21.231 1.00 94.62 97 ILE A CA 1
ATOM 759 C C . ILE A 1 97 ? 0.501 6.257 21.911 1.00 94.62 97 ILE A C 1
ATOM 761 O O . ILE A 1 97 ? -0.057 7.133 21.247 1.00 94.62 97 ILE A O 1
ATOM 765 N N . ASP A 1 98 ? 0.679 6.345 23.226 1.00 92.56 98 ASP A N 1
ATOM 766 C CA . ASP A 1 98 ? 0.376 7.562 23.977 1.00 92.56 98 ASP A CA 1
ATOM 767 C C . ASP A 1 98 ? 1.503 8.608 23.872 1.00 92.56 98 ASP A C 1
ATOM 769 O O . ASP A 1 98 ? 2.509 8.421 23.185 1.00 92.56 98 ASP A O 1
ATOM 773 N N . LEU A 1 99 ? 1.318 9.747 24.544 1.00 92.88 99 LEU A N 1
ATOM 774 C CA . LEU A 1 99 ? 2.302 10.834 24.567 1.00 92.88 99 LEU A CA 1
ATOM 775 C C . LEU A 1 99 ? 3.589 10.457 25.317 1.00 92.88 99 LEU A C 1
ATOM 777 O O . LEU A 1 99 ? 4.640 11.027 25.037 1.00 92.88 99 LEU A O 1
ATOM 781 N N . ASP A 1 100 ? 3.509 9.475 26.214 1.00 95.31 100 ASP A N 1
ATOM 782 C CA . ASP A 1 100 ? 4.630 8.938 26.986 1.00 95.31 100 ASP A CA 1
ATOM 783 C C . ASP A 1 100 ? 5.318 7.768 26.255 1.00 95.31 100 ASP A C 1
ATOM 785 O O . ASP A 1 100 ? 6.131 7.043 26.831 1.00 95.31 100 ASP A O 1
ATOM 789 N N . ASN A 1 101 ? 5.009 7.582 24.965 1.00 93.44 101 ASN A N 1
ATOM 790 C CA . ASN A 1 101 ? 5.550 6.543 24.092 1.00 93.44 101 ASN A CA 1
ATOM 791 C C . ASN A 1 101 ? 5.258 5.104 24.568 1.00 93.44 101 ASN A C 1
ATOM 793 O O . ASN A 1 101 ? 5.993 4.163 24.259 1.00 93.44 101 ASN A O 1
ATOM 797 N N . THR A 1 102 ? 4.172 4.925 25.314 1.00 95.88 102 THR A N 1
ATOM 798 C CA . THR A 1 102 ? 3.686 3.637 25.807 1.00 95.88 102 THR A CA 1
ATOM 799 C C . THR A 1 102 ? 2.590 3.099 24.892 1.00 95.88 102 THR A C 1
ATOM 801 O O . THR A 1 102 ? 1.715 3.827 24.417 1.00 95.88 102 THR A O 1
ATOM 804 N N . ALA A 1 103 ? 2.640 1.793 24.627 1.00 96.06 103 ALA A N 1
ATOM 805 C CA . ALA A 1 103 ? 1.668 1.116 23.782 1.00 96.06 103 ALA A CA 1
ATOM 806 C C . ALA A 1 103 ? 0.401 0.744 24.564 1.00 96.06 103 ALA A C 1
ATOM 808 O O . ALA A 1 103 ? 0.460 0.049 25.577 1.00 96.06 103 ALA A O 1
ATOM 809 N N . HIS A 1 104 ? -0.750 1.138 24.028 1.00 94.12 104 HIS A N 1
ATOM 810 C CA . HIS A 1 104 ? -2.084 0.813 24.533 1.00 94.12 104 HIS A CA 1
ATOM 811 C C . HIS A 1 104 ? -2.940 0.217 23.420 1.00 94.12 104 HIS A C 1
ATOM 813 O O . HIS A 1 104 ? -2.627 0.352 22.243 1.00 94.12 104 HIS A O 1
ATOM 819 N N . THR A 1 105 ? -4.048 -0.428 23.760 1.00 94.00 105 THR A N 1
ATOM 820 C CA . THR A 1 105 ? -5.045 -0.897 22.785 1.00 94.00 105 THR A CA 1
ATOM 821 C C . THR A 1 105 ? -6.294 -0.029 22.869 1.00 94.00 105 THR A C 1
ATOM 823 O O . THR A 1 105 ? -6.599 0.501 23.933 1.00 94.00 105 THR A O 1
ATOM 826 N N . ILE A 1 106 ? -7.063 0.127 21.785 1.00 92.88 106 ILE A N 1
ATOM 827 C CA . ILE A 1 106 ? -8.319 0.908 21.839 1.00 92.88 106 ILE A CA 1
ATOM 828 C C . ILE A 1 106 ? -9.238 0.403 22.961 1.00 92.88 106 ILE A C 1
ATOM 830 O O . ILE A 1 106 ? -9.871 1.202 23.656 1.00 92.88 106 ILE A O 1
ATOM 834 N N . ARG A 1 107 ? -9.304 -0.918 23.173 1.00 91.38 107 ARG A N 1
ATOM 835 C CA . ARG A 1 107 ? -10.161 -1.494 24.213 1.00 91.38 107 ARG A CA 1
ATOM 836 C C . ARG A 1 107 ? -9.749 -1.132 25.636 1.00 91.38 107 ARG A C 1
ATOM 838 O O . ARG A 1 107 ? -10.631 -1.121 26.492 1.00 91.38 107 ARG A O 1
ATOM 845 N N . SER A 1 108 ? -8.483 -0.802 25.908 1.00 93.69 108 SER A N 1
ATOM 846 C CA . SER A 1 108 ? -8.056 -0.420 27.264 1.00 93.69 108 SER A CA 1
ATOM 847 C C . SER A 1 108 ? -8.725 0.872 27.754 1.00 93.69 108 SER A C 1
ATOM 849 O O . SER A 1 108 ? -8.873 1.076 28.958 1.00 93.69 108 SER A O 1
ATOM 851 N N . PHE A 1 109 ? -9.206 1.715 26.834 1.00 92.69 109 PHE A N 1
ATOM 852 C CA . PHE A 1 109 ? -9.920 2.954 27.147 1.00 92.69 109 PHE A CA 1
ATOM 853 C C . PHE A 1 109 ? -11.423 2.752 27.424 1.00 92.69 109 PHE A C 1
ATOM 855 O O . PHE A 1 109 ? -12.099 3.689 27.858 1.00 92.69 109 PHE A O 1
ATOM 862 N N . ILE A 1 110 ? -11.971 1.551 27.200 1.00 93.56 110 ILE A N 1
ATOM 863 C CA . ILE A 1 110 ? -13.387 1.246 27.449 1.00 93.56 110 ILE A CA 1
ATOM 864 C C . ILE A 1 110 ? -13.635 1.114 28.957 1.00 93.56 110 ILE A C 1
ATOM 866 O O . ILE A 1 110 ? -12.959 0.363 29.656 1.00 93.56 110 ILE A O 1
ATOM 870 N N . ARG A 1 111 ? -14.655 1.814 29.470 1.00 93.38 111 ARG A N 1
ATOM 871 C CA . ARG A 1 111 ? -15.044 1.776 30.891 1.00 93.38 111 ARG A CA 1
ATOM 872 C C . ARG A 1 111 ? -16.446 1.196 31.058 1.00 93.38 111 ARG A C 1
ATOM 874 O O . ARG A 1 111 ? -17.441 1.921 30.991 1.00 93.38 111 ARG A O 1
ATOM 881 N N . GLY A 1 112 ? -16.520 -0.112 31.300 1.00 92.19 112 GLY A N 1
ATOM 882 C CA . GLY A 1 112 ? -17.788 -0.831 31.454 1.00 92.19 112 GLY A CA 1
ATOM 883 C C . GLY A 1 112 ? -18.653 -0.722 30.195 1.00 92.19 112 GLY A C 1
ATOM 884 O O . GLY A 1 112 ? -18.181 -0.988 29.095 1.00 92.19 112 GLY A O 1
ATOM 885 N N . SER A 1 113 ? -19.910 -0.304 30.351 1.00 91.81 113 SER A N 1
ATOM 886 C CA . SER A 1 113 ? -20.875 -0.122 29.254 1.00 91.81 113 SER A CA 1
ATOM 887 C C . SER A 1 113 ? -20.912 1.298 28.673 1.00 91.81 113 SER A C 1
ATOM 889 O O . SER A 1 113 ? -21.776 1.603 27.850 1.00 91.81 113 SER A O 1
ATOM 891 N N . ARG A 1 114 ? -20.010 2.194 29.101 1.00 94.31 114 ARG A N 1
ATOM 892 C CA . ARG A 1 114 ? -19.995 3.579 28.614 1.00 94.31 114 ARG A CA 1
ATOM 893 C C . ARG A 1 114 ? -19.487 3.635 27.167 1.00 94.31 114 ARG A C 1
ATOM 895 O O . ARG A 1 114 ? -18.449 3.034 26.882 1.00 94.31 114 ARG A O 1
ATOM 902 N N . PRO A 1 115 ? -20.155 4.382 26.269 1.00 93.06 115 PRO A N 1
ATOM 903 C CA . PRO A 1 115 ? -19.652 4.604 24.920 1.00 93.06 115 PRO A CA 1
ATOM 904 C C . PRO A 1 115 ? -18.284 5.295 24.938 1.00 93.06 115 PRO A C 1
ATOM 906 O O . PRO A 1 115 ? -18.095 6.287 25.642 1.00 93.06 115 PRO A O 1
ATOM 909 N N . LEU A 1 116 ? -17.349 4.784 24.139 1.00 94.38 116 LEU A N 1
ATOM 910 C CA . LEU A 1 116 ? -16.062 5.417 23.869 1.00 94.38 116 LEU A CA 1
ATOM 911 C C . LEU A 1 116 ? -16.159 6.172 22.538 1.00 94.38 116 LEU A C 1
ATOM 913 O O . LEU A 1 116 ? -16.486 5.574 21.513 1.00 94.38 116 LEU A O 1
ATOM 917 N N . VAL A 1 117 ? -15.884 7.476 22.554 1.00 94.50 117 VAL A N 1
ATOM 918 C CA . VAL A 1 117 ? -15.869 8.322 21.352 1.00 94.50 117 VAL A CA 1
ATOM 919 C C . VAL A 1 117 ? -14.421 8.536 20.926 1.00 94.50 117 VAL A C 1
ATOM 921 O O . VAL A 1 117 ? -13.601 8.967 21.732 1.00 94.50 117 VAL A O 1
ATOM 924 N N . LEU A 1 118 ? -14.114 8.233 19.664 1.00 93.94 118 LEU A N 1
ATOM 925 C CA . LEU A 1 118 ? -12.784 8.403 19.082 1.00 93.94 118 LEU A CA 1
ATOM 926 C C . LEU A 1 118 ? -12.793 9.605 18.136 1.00 93.94 118 LEU A C 1
ATOM 928 O O . LEU A 1 118 ? -13.658 9.699 17.266 1.00 93.94 118 LEU A O 1
ATOM 932 N N . SER A 1 119 ? -11.821 10.499 18.301 1.00 94.12 119 SER A N 1
ATOM 933 C CA . SER A 1 119 ? -11.575 11.622 17.398 1.00 94.12 119 SER A CA 1
ATOM 934 C C . SER A 1 119 ? -10.162 11.493 16.849 1.00 94.12 119 SER A C 1
ATOM 936 O O . SER A 1 119 ? -9.199 11.500 17.614 1.00 94.12 119 SER A O 1
ATOM 938 N N . PHE A 1 120 ? -10.048 11.329 15.534 1.00 92.19 120 PHE A N 1
ATOM 939 C CA . PHE A 1 120 ? -8.771 11.221 14.837 1.00 92.19 120 PHE A CA 1
ATOM 940 C C . PHE A 1 120 ? -8.533 12.499 14.040 1.00 92.19 120 PHE A C 1
ATOM 942 O O . PHE A 1 120 ? -9.423 12.957 13.324 1.00 92.19 120 PHE A O 1
ATOM 949 N N . GLY A 1 121 ? -7.332 13.060 14.145 1.00 92.94 121 GLY A N 1
ATOM 950 C CA . GLY A 1 121 ? -6.954 14.276 13.439 1.00 92.94 121 GLY A CA 1
ATOM 951 C C . GLY A 1 121 ? -5.463 14.561 13.552 1.00 92.94 121 GLY A C 1
ATOM 952 O O . GLY A 1 121 ? -4.746 13.913 14.314 1.00 92.94 121 GLY A O 1
ATOM 953 N N . SER A 1 122 ? -5.011 15.540 12.780 1.00 93.62 122 SER A N 1
ATOM 954 C CA . SER A 1 122 ? -3.646 16.061 12.781 1.00 93.62 122 SER A CA 1
ATOM 955 C C . SER A 1 122 ? -3.686 17.585 12.801 1.00 93.62 122 SER A C 1
ATOM 957 O O . SER A 1 122 ? -4.659 18.183 12.350 1.00 93.62 122 SER A O 1
ATOM 959 N N . CYS A 1 123 ? -2.622 18.219 13.294 1.00 89.25 123 CYS A N 1
ATOM 960 C CA . CYS A 1 123 ? -2.492 19.681 13.286 1.00 89.25 123 CYS A CA 1
ATOM 961 C C . CYS A 1 123 ? -2.121 20.265 11.908 1.00 89.25 123 CYS A C 1
ATOM 963 O O . CYS A 1 123 ? -1.987 21.479 11.788 1.00 89.25 123 CYS A O 1
ATOM 965 N N . THR A 1 124 ? -1.890 19.408 10.910 1.00 65.75 124 THR A N 1
ATOM 966 C CA . THR A 1 124 ? -1.520 19.763 9.531 1.00 65.75 124 THR A CA 1
ATOM 967 C C . THR A 1 124 ? -2.729 19.918 8.633 1.00 65.75 124 THR A C 1
ATOM 969 O O . THR A 1 124 ? -3.597 19.016 8.712 1.00 65.75 124 THR A O 1
#

pLDDT: mean 89.96, std 5.11, range [65.75, 97.0]

Radius of gyration: 21.08 Å; Cα contacts (8 Å, |Δi|>4): 68; chains: 1; bounding box: 42×30×59 Å

S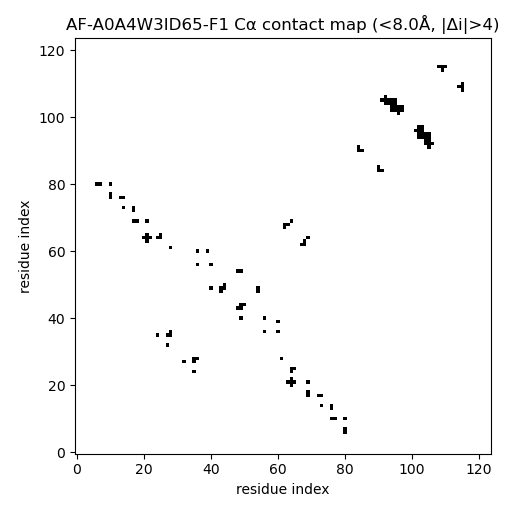econdary structure (DSSP, 8-state):
-HHHHHHHHHHHHHHHHHHHHHHHHHHHHHH-HHHHHHHHHHHHGGGTGGG-TT--HHHHHHHHTSHHHHHHHHHHHHHHHT----TTSPPP--EEE-TTS-EEEGGGG--TTPPPP-------

Foldseek 3Di:
DVVLVVLVVVLVVVLVVLLVCLVVLVVCCVPPVPVSLVVVLVVVVVVCNNVPPPDDCVVPSNVCSDPVVSVVVNVVSVVVSPVDDDPPDDDDFDWDADPVRDIDTPCVPDDPPDDDDDDDDDPD